Protein AF-A0A7X6QAK2-F1 (afdb_monomer_lite)

Sequence (162 aa):
MRIRFYISLAILFFITSVQSVAQVPDRTRNPVLQPGEGLVTSKTDIESMRVNKQDKRAKTVDVYMFALSFSPVDSVMYISDIEKIEQAVVRNKWFLEDRKLFEESFQDYVRAKVGDLQLSSLYFYEKEKKVLKKREQIIRKNSKKKRFNINYTGSDFRFAQN

Structure (mmCIF, N/CA/C/O backbone):
data_AF-A0A7X6QAK2-F1
#
_entry.id   AF-A0A7X6QAK2-F1
#
loop_
_atom_site.group_PDB
_atom_site.id
_atom_site.type_symbol
_atom_site.label_atom_id
_atom_site.label_alt_id
_atom_site.label_comp_id
_atom_site.label_asym_id
_atom_site.label_entity_id
_atom_site.label_seq_id
_atom_site.pdbx_PDB_ins_code
_atom_site.Cartn_x
_atom_site.Cartn_y
_atom_site.Cartn_z
_atom_site.occupancy
_atom_site.B_iso_or_equiv
_atom_site.auth_seq_id
_atom_site.auth_comp_id
_atom_site.auth_asym_id
_atom_site.auth_atom_id
_atom_site.pdbx_PDB_model_num
ATOM 1 N N . MET A 1 1 ? -44.486 -54.929 26.489 1.00 39.19 1 MET A N 1
ATOM 2 C CA . MET A 1 1 ? -43.429 -55.612 27.267 1.00 39.19 1 MET A CA 1
ATOM 3 C C . MET A 1 1 ? -42.513 -54.552 27.858 1.00 39.19 1 MET A C 1
ATOM 5 O O . MET A 1 1 ? -41.944 -53.769 27.112 1.00 39.19 1 MET A O 1
ATOM 9 N N . ARG A 1 2 ? -42.485 -54.451 29.189 1.00 44.78 2 ARG A N 1
ATOM 10 C CA . ARG A 1 2 ? -41.617 -53.564 29.975 1.00 44.78 2 ARG A CA 1
ATOM 11 C C . ARG A 1 2 ? -40.364 -54.352 30.338 1.00 44.78 2 ARG A C 1
ATOM 13 O O . ARG A 1 2 ? -40.563 -55.402 30.922 1.00 44.78 2 ARG A O 1
ATOM 20 N N . ILE A 1 3 ? -39.158 -53.830 30.120 1.00 47.97 3 ILE A N 1
ATOM 21 C CA . ILE A 1 3 ? -38.041 -53.977 31.070 1.00 47.97 3 ILE A CA 1
ATOM 22 C C . ILE A 1 3 ? -37.155 -52.729 30.942 1.00 47.97 3 ILE A C 1
ATOM 24 O O . ILE A 1 3 ? -36.599 -52.441 29.887 1.00 47.97 3 ILE A O 1
ATOM 28 N N . ARG A 1 4 ? -37.070 -51.978 32.042 1.00 42.81 4 ARG A N 1
ATOM 29 C CA . ARG A 1 4 ? -36.063 -50.950 32.310 1.00 42.81 4 ARG A CA 1
ATOM 30 C C . ARG A 1 4 ? -34.873 -51.661 32.952 1.00 42.81 4 ARG A C 1
ATOM 32 O O . ARG A 1 4 ? -35.072 -52.304 33.978 1.00 42.81 4 ARG A O 1
ATOM 39 N N . PHE A 1 5 ? -33.673 -51.520 32.398 1.00 46.56 5 PHE A N 1
ATOM 40 C CA . PHE A 1 5 ? -32.443 -51.894 33.096 1.00 46.56 5 PHE A CA 1
ATOM 41 C C . PHE A 1 5 ? -31.804 -50.638 33.688 1.00 46.56 5 PHE A C 1
ATOM 43 O O . PHE A 1 5 ? -31.278 -49.788 32.975 1.00 46.56 5 PHE A O 1
ATOM 50 N N . TYR A 1 6 ? -31.912 -50.527 35.010 1.00 46.47 6 TYR A N 1
ATOM 51 C CA . TYR A 1 6 ? -31.064 -49.692 35.851 1.00 46.47 6 TYR A CA 1
ATOM 52 C C . TYR A 1 6 ? -29.776 -50.465 36.122 1.00 46.47 6 TYR A C 1
ATOM 54 O O . TYR A 1 6 ? -29.846 -51.549 36.697 1.00 46.47 6 TYR A O 1
ATOM 62 N N . ILE A 1 7 ? -28.618 -49.897 35.784 1.00 47.84 7 ILE A N 1
ATOM 63 C CA . ILE A 1 7 ? -27.359 -50.258 36.438 1.00 47.84 7 ILE A CA 1
ATOM 64 C C . ILE A 1 7 ? -26.665 -48.965 36.849 1.00 47.84 7 ILE A C 1
ATOM 66 O O . ILE A 1 7 ? -26.180 -48.183 36.037 1.00 47.84 7 ILE A O 1
ATOM 70 N N . SER A 1 8 ? -26.713 -48.761 38.159 1.00 45.75 8 SER A N 1
ATOM 71 C CA . SER A 1 8 ? -25.932 -47.818 38.936 1.00 45.75 8 SER A CA 1
ATOM 72 C C . SER A 1 8 ? -24.465 -48.245 38.910 1.00 45.75 8 SER A C 1
ATOM 74 O O . SER A 1 8 ? -24.158 -49.376 39.281 1.00 45.75 8 SER A O 1
ATOM 76 N N . LEU A 1 9 ? -23.561 -47.351 38.511 1.00 41.38 9 LEU A N 1
ATOM 77 C CA . LEU A 1 9 ? -22.165 -47.433 38.925 1.00 41.38 9 LEU A CA 1
ATOM 78 C C . LEU A 1 9 ? -21.634 -46.016 39.135 1.00 41.38 9 LEU A C 1
ATOM 80 O O . LEU A 1 9 ? -21.338 -45.278 38.197 1.00 41.38 9 LEU A O 1
ATOM 84 N N . ALA A 1 10 ? -21.596 -45.635 40.407 1.00 47.56 10 ALA A N 1
ATOM 85 C CA . ALA A 1 10 ? -21.020 -44.398 40.890 1.00 47.56 10 ALA A CA 1
ATOM 86 C C . ALA A 1 10 ? -19.515 -44.370 40.587 1.00 47.56 10 ALA A C 1
ATOM 88 O O . ALA A 1 10 ? -18.760 -45.175 41.128 1.00 47.56 10 ALA A O 1
ATOM 89 N N . ILE A 1 11 ? -19.077 -43.419 39.761 1.00 51.78 11 ILE A N 1
ATOM 90 C CA . ILE A 1 11 ? -17.673 -43.011 39.705 1.00 51.78 11 ILE A CA 1
ATOM 91 C C . ILE A 1 11 ? -17.607 -41.591 40.252 1.00 51.78 11 ILE A C 1
ATOM 93 O O . ILE A 1 11 ? -17.975 -40.609 39.610 1.00 51.78 11 ILE A O 1
ATOM 97 N N . LEU A 1 12 ? -17.193 -41.540 41.512 1.00 43.47 12 LEU A N 1
ATOM 98 C CA . LEU A 1 12 ? -16.981 -40.356 42.318 1.00 43.47 12 LEU A CA 1
ATOM 99 C C . LEU A 1 12 ? -15.702 -39.651 41.828 1.00 43.47 12 LEU A C 1
ATOM 101 O O . LEU A 1 12 ? -14.617 -39.894 42.350 1.00 43.47 12 LEU A O 1
ATOM 105 N N . PHE A 1 13 ? -15.801 -38.791 40.813 1.00 43.84 13 PHE A N 1
ATOM 106 C CA . PHE A 1 13 ? -14.727 -37.839 40.526 1.00 43.84 13 PHE A CA 1
ATOM 107 C C . PHE A 1 13 ? -14.831 -36.678 41.516 1.00 43.84 13 PHE A C 1
ATOM 109 O O . PHE A 1 13 ? -15.669 -35.787 41.386 1.00 43.84 13 PHE A O 1
ATOM 116 N N . PHE A 1 14 ? -13.971 -36.721 42.533 1.00 40.81 14 PHE A N 1
ATOM 117 C CA . PHE A 1 14 ? -13.635 -35.585 43.385 1.00 40.81 14 PHE A CA 1
ATOM 118 C C . PHE A 1 14 ? -13.097 -34.446 42.505 1.00 40.81 14 PHE A C 1
ATOM 120 O O . PHE A 1 14 ? -11.913 -34.400 42.181 1.00 40.81 14 PHE A O 1
ATOM 127 N N . ILE A 1 15 ? -13.967 -33.517 42.109 1.00 47.72 15 ILE A N 1
ATOM 128 C CA . ILE A 1 15 ? -13.550 -32.207 41.612 1.00 47.72 15 ILE A CA 1
ATOM 129 C C . ILE A 1 15 ? -13.499 -31.305 42.839 1.00 47.72 15 ILE A C 1
ATOM 131 O O . ILE A 1 15 ? -14.515 -30.766 43.280 1.00 47.72 15 ILE A O 1
ATOM 135 N N . THR A 1 16 ? -12.320 -31.167 43.440 1.00 46.69 16 THR A N 1
ATOM 136 C CA . THR A 1 16 ? -12.094 -30.094 44.404 1.00 46.69 16 THR A CA 1
ATOM 137 C C . THR A 1 16 ? -12.131 -28.776 43.638 1.00 46.69 16 THR A C 1
ATOM 139 O O . THR A 1 16 ? -11.224 -28.413 42.894 1.00 46.69 16 THR A O 1
ATOM 142 N N . SER A 1 17 ? -13.243 -28.063 43.792 1.00 45.72 17 SER A N 1
ATOM 143 C CA . SER A 1 17 ? -13.361 -26.661 43.415 1.00 45.72 17 SER A CA 1
ATOM 144 C C . SER A 1 17 ? -12.306 -25.860 44.181 1.00 45.72 17 SER A C 1
ATOM 146 O O . SER A 1 17 ? -12.483 -25.570 45.364 1.00 45.72 17 SER A O 1
ATOM 148 N N . VAL A 1 18 ? -11.222 -25.466 43.515 1.00 55.03 18 VAL A N 1
ATOM 149 C CA . VAL A 1 18 ? -10.360 -24.390 44.010 1.00 55.03 18 VAL A CA 1
ATOM 150 C C . VAL A 1 18 ? -11.104 -23.081 43.753 1.00 55.03 18 VAL A C 1
ATOM 152 O O . VAL A 1 18 ? -11.051 -22.523 42.660 1.00 55.03 18 VAL A O 1
ATOM 155 N N . GLN A 1 19 ? -11.836 -22.589 44.754 1.00 48.25 19 GLN A N 1
ATOM 156 C CA . GLN A 1 19 ? -12.272 -21.197 44.743 1.00 48.25 19 GLN A CA 1
ATOM 157 C C . GLN A 1 19 ? -11.036 -20.329 44.975 1.00 48.25 19 GLN A C 1
ATOM 159 O O . GLN A 1 19 ? -10.531 -20.219 46.091 1.00 48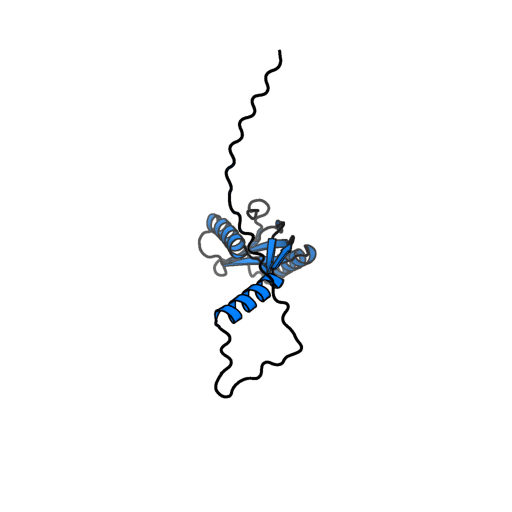.25 19 GLN A O 1
ATOM 164 N N . SER A 1 20 ? -10.526 -19.724 43.903 1.00 47.81 20 SER A N 1
ATOM 165 C CA . SER A 1 20 ? -9.583 -18.619 44.018 1.00 47.81 20 SER A CA 1
ATOM 166 C C . SER A 1 20 ? -10.339 -17.427 44.608 1.00 47.81 20 SER A C 1
ATOM 168 O O . SER A 1 20 ? -11.095 -16.743 43.919 1.00 47.81 20 SER A O 1
ATOM 170 N N . VAL A 1 21 ? -10.185 -17.210 45.913 1.00 47.62 21 VAL A N 1
ATOM 171 C CA . VAL A 1 21 ? -10.582 -15.954 46.549 1.00 47.62 21 VAL A CA 1
ATOM 172 C C . VAL A 1 21 ? -9.575 -14.907 46.088 1.00 47.62 21 VAL A C 1
ATOM 174 O O . VAL A 1 21 ? -8.468 -14.818 46.614 1.00 47.62 21 VAL A O 1
ATOM 177 N N . ALA A 1 22 ? -9.942 -14.122 45.077 1.00 47.09 22 ALA A N 1
ATOM 178 C CA . ALA A 1 22 ? -9.220 -12.901 44.760 1.00 47.09 22 ALA A CA 1
ATOM 179 C C . ALA A 1 22 ? -9.365 -11.955 45.961 1.00 47.09 22 ALA A C 1
ATOM 181 O O . ALA A 1 22 ? -10.429 -11.378 46.188 1.00 47.09 22 ALA A O 1
ATOM 182 N N . GLN A 1 23 ? -8.311 -11.833 46.769 1.00 47.12 23 GLN A N 1
ATOM 183 C CA . GLN A 1 23 ? -8.267 -10.839 47.833 1.00 47.12 23 GLN A CA 1
ATOM 184 C C . GLN A 1 23 ? -8.375 -9.448 47.200 1.00 47.12 23 GLN A C 1
ATOM 186 O O . GLN A 1 23 ? -7.546 -9.058 46.376 1.00 47.12 23 GLN A O 1
ATOM 191 N N . VAL A 1 24 ? -9.410 -8.696 47.580 1.00 48.56 24 VAL A N 1
ATOM 192 C CA . VAL A 1 24 ? -9.515 -7.270 47.264 1.00 48.56 24 VAL A CA 1
ATOM 193 C C . VAL A 1 24 ? -8.378 -6.566 48.011 1.00 48.56 24 VAL A C 1
ATOM 195 O O . VAL A 1 24 ? -8.323 -6.674 49.236 1.00 48.56 24 VAL A O 1
ATOM 198 N N . PRO A 1 25 ? -7.453 -5.870 47.326 1.00 48.53 25 PRO A N 1
ATOM 199 C CA . PRO A 1 25 ? -6.378 -5.175 48.014 1.00 48.53 25 PRO A CA 1
ATOM 200 C C . PRO A 1 25 ? -6.973 -4.022 48.826 1.00 48.53 25 PRO A C 1
ATOM 202 O O . PRO A 1 25 ? -7.570 -3.101 48.262 1.00 48.53 25 PRO A O 1
ATOM 205 N N . ASP A 1 26 ? -6.818 -4.085 50.149 1.00 47.38 26 ASP A N 1
ATOM 206 C CA . ASP A 1 26 ? -7.136 -2.987 51.058 1.00 47.38 26 ASP A CA 1
ATOM 207 C C . ASP A 1 26 ? -6.242 -1.786 50.713 1.00 47.38 26 ASP A C 1
ATOM 209 O O . ASP A 1 26 ? -5.039 -1.774 50.969 1.00 47.38 26 ASP A O 1
ATOM 213 N N . ARG A 1 27 ? -6.843 -0.774 50.080 1.00 51.28 27 ARG A N 1
ATOM 214 C CA . ARG A 1 27 ? -6.170 0.455 49.635 1.00 51.28 27 ARG A CA 1
ATOM 215 C C . ARG A 1 27 ? -5.949 1.472 50.758 1.00 51.28 27 ARG A C 1
ATOM 217 O O . ARG A 1 27 ? -5.460 2.560 50.469 1.00 51.28 27 ARG A O 1
ATOM 224 N N . THR A 1 28 ? -6.315 1.165 52.005 1.00 51.53 28 THR A N 1
ATOM 225 C CA . THR A 1 28 ? -6.200 2.114 53.128 1.00 51.53 28 THR A CA 1
ATOM 226 C C . THR A 1 28 ? -4.992 1.899 54.035 1.00 51.53 28 THR A C 1
ATOM 228 O O . THR A 1 28 ? -4.764 2.701 54.939 1.00 51.53 28 THR A O 1
ATOM 231 N N . ARG A 1 29 ? -4.150 0.891 53.771 1.00 43.78 29 ARG A N 1
ATOM 232 C CA . ARG A 1 29 ? -2.906 0.669 54.521 1.00 43.78 29 ARG A CA 1
ATOM 233 C C . ARG A 1 29 ? -1.6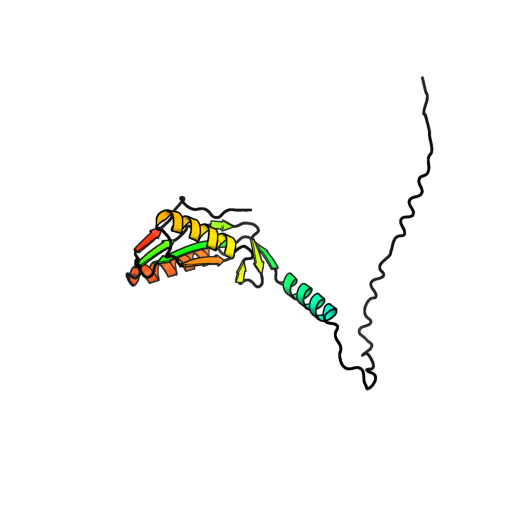89 0.924 53.642 1.00 43.78 29 ARG A C 1
ATOM 235 O O . ARG A 1 29 ? -1.393 0.147 52.741 1.00 43.78 29 ARG A O 1
ATOM 242 N N . ASN A 1 30 ? -0.956 1.997 53.934 1.00 48.69 30 ASN A N 1
ATOM 243 C CA . ASN A 1 30 ? 0.411 2.127 53.436 1.00 48.69 30 ASN A CA 1
ATOM 244 C C . ASN A 1 30 ? 1.250 1.002 54.068 1.00 48.69 30 ASN A C 1
ATOM 246 O O . ASN A 1 30 ? 1.229 0.871 55.296 1.00 48.69 30 ASN A O 1
ATOM 250 N N . PRO A 1 31 ? 1.963 0.182 53.278 1.00 54.44 31 PRO A N 1
ATOM 251 C CA . PRO A 1 31 ? 2.839 -0.836 53.834 1.00 54.44 31 PRO A CA 1
ATOM 252 C C . PRO A 1 31 ? 3.952 -0.147 54.628 1.00 54.44 31 PRO A C 1
ATOM 254 O O . PRO A 1 31 ? 4.661 0.718 54.111 1.00 54.44 31 PRO A O 1
ATOM 257 N N . VAL A 1 32 ? 4.075 -0.503 55.906 1.00 54.50 32 VAL A N 1
ATOM 258 C CA . VAL A 1 32 ? 5.166 -0.035 56.761 1.00 54.50 32 VAL A CA 1
ATOM 259 C C . VAL A 1 32 ? 6.433 -0.755 56.305 1.00 54.50 32 VAL A C 1
ATOM 261 O O . VAL A 1 32 ? 6.587 -1.949 56.543 1.00 54.50 32 VAL A O 1
ATOM 264 N N . LEU A 1 33 ? 7.309 -0.033 55.606 1.00 51.78 33 LEU A N 1
ATOM 265 C CA . LEU A 1 33 ? 8.619 -0.529 55.185 1.00 51.78 33 LEU A CA 1
ATOM 266 C C . LEU A 1 33 ? 9.511 -0.697 56.420 1.00 51.78 33 LEU A C 1
ATOM 268 O O . LEU A 1 33 ? 9.735 0.266 57.157 1.00 51.78 33 LEU A O 1
ATOM 272 N N . GLN A 1 34 ? 10.030 -1.905 56.643 1.00 52.59 34 GLN A N 1
ATOM 273 C CA . GLN A 1 34 ? 11.065 -2.127 57.650 1.00 52.59 34 GLN A CA 1
ATOM 274 C C . GLN A 1 34 ? 12.419 -1.628 57.115 1.00 52.59 34 GLN A C 1
ATOM 276 O O . GLN A 1 34 ? 12.720 -1.824 55.932 1.00 52.59 34 GLN A O 1
ATOM 281 N N . PRO A 1 35 ? 13.247 -0.961 57.942 1.00 44.94 35 PRO A N 1
ATOM 282 C CA . PRO A 1 35 ? 14.525 -0.415 57.497 1.00 44.94 35 PRO A CA 1
ATOM 283 C C . PRO A 1 35 ? 15.469 -1.552 57.080 1.00 44.94 35 PRO A C 1
ATOM 285 O O . PRO A 1 35 ? 16.003 -2.269 57.919 1.00 44.94 35 PRO A O 1
ATOM 288 N N . GLY A 1 36 ? 15.646 -1.721 55.768 1.00 54.97 36 GLY A N 1
ATOM 289 C CA . GLY A 1 36 ? 16.475 -2.769 55.161 1.00 54.97 36 GLY A CA 1
ATOM 290 C C . GLY A 1 36 ? 15.823 -3.462 53.962 1.00 54.97 36 GLY A C 1
ATOM 291 O O . GLY A 1 36 ? 16.529 -4.004 53.114 1.00 54.97 36 GLY A O 1
ATOM 292 N N . GLU A 1 37 ? 14.498 -3.388 53.826 1.00 46.84 37 GLU A N 1
ATOM 293 C CA . GLU A 1 37 ? 13.790 -3.912 52.657 1.00 46.84 37 GLU A CA 1
ATOM 294 C C . GLU A 1 37 ? 13.766 -2.852 51.550 1.00 46.84 37 GLU A C 1
ATOM 296 O O . GLU A 1 37 ? 12.899 -1.980 51.482 1.00 46.84 37 GLU A O 1
ATOM 301 N N . GLY A 1 38 ? 14.774 -2.893 50.677 1.00 53.38 38 GLY A N 1
ATOM 302 C CA . GLY A 1 38 ? 14.726 -2.163 49.415 1.00 53.38 38 GLY A CA 1
ATOM 303 C C . GLY A 1 38 ? 13.522 -2.608 48.580 1.00 53.38 38 GLY A C 1
ATOM 304 O O . GLY A 1 38 ? 13.074 -3.748 48.673 1.00 53.38 38 GLY A O 1
ATOM 305 N N . LEU A 1 39 ? 13.002 -1.706 47.747 1.00 53.41 39 LEU A N 1
ATOM 306 C CA . LEU A 1 39 ? 11.886 -1.939 46.829 1.00 53.41 39 LEU A CA 1
ATOM 307 C C . LEU A 1 39 ? 12.240 -3.020 45.781 1.00 53.41 39 LEU A C 1
ATOM 309 O O . LEU A 1 39 ? 12.547 -2.708 44.631 1.00 53.41 39 LEU A O 1
ATOM 313 N N . VAL A 1 40 ? 12.214 -4.301 46.153 1.00 49.50 40 VAL A N 1
ATOM 314 C CA . VAL A 1 40 ? 12.392 -5.422 45.223 1.00 49.50 40 VAL A CA 1
ATOM 315 C C . VAL A 1 40 ? 11.027 -5.757 44.638 1.00 49.50 40 VAL A C 1
ATOM 317 O O . VAL A 1 40 ? 10.361 -6.707 45.035 1.00 49.50 40 VAL A O 1
ATOM 320 N N . THR A 1 41 ? 10.580 -4.947 43.680 1.00 52.31 41 THR A N 1
ATOM 321 C CA . THR A 1 41 ? 9.522 -5.409 42.774 1.00 52.31 41 THR A CA 1
ATOM 322 C C . THR A 1 41 ? 10.101 -6.578 41.981 1.00 52.31 41 THR A C 1
ATOM 324 O O . THR A 1 41 ? 11.125 -6.436 41.306 1.00 52.31 41 THR A O 1
ATOM 327 N N . SER A 1 42 ? 9.524 -7.771 42.136 1.00 57.03 42 SER A N 1
ATOM 328 C CA . SER A 1 42 ? 10.040 -8.954 41.453 1.00 57.03 42 SER A CA 1
ATOM 329 C C . SER A 1 42 ? 9.946 -8.731 39.938 1.00 57.03 42 SER A C 1
ATOM 331 O O . SER A 1 42 ? 9.021 -8.074 39.449 1.00 57.03 42 SER A O 1
ATOM 333 N N . LYS A 1 43 ? 10.904 -9.252 39.160 1.00 57.94 43 LYS A N 1
ATOM 334 C CA . LYS A 1 43 ? 10.893 -9.116 37.688 1.00 57.94 43 LYS A CA 1
ATOM 335 C C . LYS A 1 43 ? 9.554 -9.571 37.088 1.00 57.94 43 LYS A C 1
ATOM 337 O O . LYS A 1 43 ? 9.087 -8.983 36.122 1.00 57.94 43 LYS A O 1
ATOM 342 N N . THR A 1 44 ? 8.923 -10.557 37.716 1.00 59.12 44 THR A N 1
ATOM 343 C CA . THR A 1 44 ? 7.588 -11.099 37.433 1.00 59.12 44 THR A CA 1
ATOM 344 C C . THR A 1 44 ? 6.445 -10.094 37.624 1.00 59.12 44 THR A C 1
ATOM 346 O O . THR A 1 44 ? 5.532 -10.049 36.798 1.00 59.12 44 THR A O 1
ATOM 349 N N . ASP A 1 45 ? 6.493 -9.242 38.651 1.00 60.91 45 ASP A N 1
ATOM 350 C CA . ASP A 1 45 ? 5.463 -8.216 38.893 1.00 60.91 45 ASP A CA 1
ATOM 351 C C . ASP A 1 45 ? 5.591 -7.058 37.899 1.00 60.91 45 ASP A C 1
ATOM 353 O O . ASP A 1 45 ? 4.601 -6.560 37.362 1.00 60.91 45 ASP A O 1
ATOM 357 N N . ILE A 1 46 ? 6.829 -6.674 37.577 1.00 60.38 46 ILE A N 1
ATOM 358 C CA . ILE A 1 46 ? 7.108 -5.690 36.525 1.00 60.38 46 ILE A CA 1
ATOM 359 C C . ILE A 1 46 ? 6.651 -6.224 35.159 1.00 60.38 46 ILE A C 1
ATOM 361 O O . ILE A 1 46 ? 6.075 -5.475 34.365 1.00 60.38 46 ILE A O 1
ATOM 365 N N . GLU A 1 47 ? 6.884 -7.508 34.882 1.00 61.50 47 GLU A N 1
ATOM 366 C CA . GLU A 1 47 ? 6.525 -8.135 33.610 1.00 61.50 47 GLU A CA 1
ATOM 367 C C . GLU A 1 47 ? 5.008 -8.274 33.447 1.00 61.50 47 GLU A C 1
ATOM 369 O O . GLU A 1 47 ? 4.454 -7.852 32.432 1.00 61.50 47 GLU A O 1
ATOM 374 N N . SER A 1 48 ? 4.298 -8.746 34.475 1.00 58.97 48 SER A N 1
ATOM 375 C CA . SER A 1 48 ? 2.832 -8.850 34.437 1.00 58.97 48 SER A CA 1
ATOM 376 C C . SER A 1 48 ? 2.147 -7.481 34.311 1.00 58.97 48 SER A C 1
ATOM 378 O O . SER A 1 48 ? 1.167 -7.344 33.574 1.00 58.97 48 SER A O 1
ATOM 380 N N . MET A 1 49 ? 2.694 -6.424 34.926 1.00 58.03 49 MET A N 1
ATOM 381 C CA . MET A 1 49 ? 2.217 -5.051 34.720 1.00 58.03 49 MET A CA 1
ATOM 382 C C . MET A 1 49 ? 2.540 -4.499 33.319 1.00 58.03 49 MET A C 1
ATOM 384 O O . MET A 1 49 ? 1.737 -3.735 32.770 1.00 58.03 49 MET A O 1
ATOM 388 N N . ARG A 1 50 ? 3.681 -4.871 32.715 1.00 58.75 50 ARG A N 1
ATOM 389 C CA . ARG A 1 50 ? 4.028 -4.506 31.328 1.00 58.75 50 ARG A CA 1
ATOM 390 C C . ARG A 1 50 ? 3.079 -5.150 30.326 1.00 58.75 50 ARG A C 1
ATOM 392 O O . ARG A 1 50 ? 2.479 -4.418 29.539 1.00 58.75 50 ARG A O 1
ATOM 399 N N . VAL A 1 51 ? 2.876 -6.463 30.411 1.00 57.41 51 VAL A N 1
ATOM 400 C CA . VAL A 1 51 ? 1.972 -7.226 29.533 1.00 57.41 51 VAL A CA 1
ATOM 401 C C . VAL A 1 51 ? 0.555 -6.636 29.569 1.00 57.41 51 VAL A C 1
ATOM 403 O O . VAL A 1 51 ? -0.014 -6.289 28.534 1.00 57.41 51 VAL A O 1
ATOM 406 N N . ASN A 1 52 ? 0.034 -6.350 30.764 1.00 56.91 52 ASN A N 1
ATOM 407 C CA . ASN A 1 52 ? -1.319 -5.813 30.946 1.00 56.91 52 ASN A CA 1
ATOM 408 C C . ASN A 1 52 ? -1.485 -4.363 30.424 1.00 56.91 52 ASN A C 1
ATOM 410 O O . ASN A 1 52 ? -2.577 -3.926 30.054 1.00 56.91 52 ASN A O 1
ATOM 414 N N . LYS A 1 53 ? -0.399 -3.582 30.358 1.00 55.25 53 LYS A N 1
ATOM 415 C CA . LYS A 1 53 ? -0.405 -2.225 29.780 1.00 55.25 53 LYS A CA 1
ATOM 416 C C . LYS A 1 53 ? -0.251 -2.236 28.256 1.00 55.25 53 LYS A C 1
ATOM 418 O O . LYS A 1 53 ? -0.719 -1.302 27.598 1.00 55.25 53 LYS A O 1
ATOM 423 N N . GLN A 1 54 ? 0.402 -3.259 27.713 1.00 54.12 54 GLN A N 1
ATOM 424 C CA . GLN A 1 54 ? 0.694 -3.410 26.289 1.00 54.12 54 GLN A CA 1
ATOM 425 C C . GLN A 1 54 ? -0.525 -3.934 25.512 1.00 54.12 54 GLN A C 1
ATOM 427 O O . GLN A 1 54 ? -0.792 -3.440 24.414 1.00 54.12 54 GLN A O 1
ATOM 432 N N . ASP A 1 55 ? -1.332 -4.813 26.118 1.00 58.78 55 ASP A N 1
ATOM 433 C CA . ASP A 1 55 ? -2.571 -5.326 25.511 1.00 58.78 55 ASP A CA 1
ATOM 434 C C . ASP A 1 55 ? -3.745 -4.346 25.539 1.00 58.78 55 ASP A C 1
ATOM 436 O O . ASP A 1 55 ? -4.526 -4.300 24.592 1.00 58.78 55 ASP A O 1
ATOM 440 N N . LYS A 1 56 ? -3.821 -3.439 26.523 1.00 61.41 56 LYS A N 1
ATOM 441 C CA . LYS A 1 56 ? -4.861 -2.383 26.571 1.00 61.41 56 LYS A CA 1
ATOM 442 C C . LYS A 1 56 ? -4.844 -1.403 25.387 1.00 61.41 56 LYS A C 1
ATOM 444 O O . LYS A 1 56 ? -5.653 -0.479 25.340 1.00 61.41 56 LYS A O 1
ATOM 449 N N . ARG A 1 57 ? -3.893 -1.538 24.461 1.00 77.56 57 ARG A N 1
ATOM 450 C CA . ARG A 1 57 ? -3.700 -0.640 23.314 1.00 77.56 57 ARG A CA 1
ATOM 451 C C . ARG A 1 57 ? -3.807 -1.339 21.963 1.00 77.56 57 ARG A C 1
ATOM 453 O O . ARG A 1 57 ? -3.631 -0.656 20.950 1.00 77.56 57 ARG A O 1
ATOM 460 N N . ALA A 1 58 ? -4.048 -2.648 21.953 1.00 89.88 58 ALA A N 1
ATOM 461 C CA . ALA A 1 58 ? -4.392 -3.398 20.756 1.00 89.88 58 ALA A CA 1
ATOM 462 C C . ALA A 1 58 ? -5.894 -3.264 20.491 1.00 89.88 58 ALA A C 1
ATOM 464 O O . ALA A 1 58 ? -6.703 -3.281 21.418 1.00 89.88 58 ALA A O 1
ATOM 465 N N . LYS A 1 59 ? -6.268 -3.101 19.226 1.00 93.44 59 LYS A N 1
ATOM 466 C CA . LYS A 1 59 ? -7.660 -3.158 18.791 1.00 93.44 59 LYS A CA 1
ATOM 467 C C . LYS A 1 59 ? -7.753 -3.844 17.441 1.00 93.44 59 LYS A C 1
ATOM 469 O O . LYS A 1 59 ? -6.895 -3.635 16.588 1.00 93.44 59 LYS A O 1
ATOM 474 N N . THR A 1 60 ? -8.825 -4.592 17.260 1.00 95.25 60 THR A N 1
ATOM 475 C CA . THR A 1 60 ? -9.193 -5.203 15.988 1.00 95.25 60 THR A CA 1
ATOM 476 C C . THR A 1 60 ? -10.104 -4.235 15.246 1.00 95.25 60 THR A C 1
ATOM 478 O O . THR A 1 60 ? -11.166 -3.876 15.755 1.00 95.25 60 THR A O 1
ATOM 481 N N . VAL A 1 61 ? -9.659 -3.735 14.097 1.00 95.50 61 VAL A N 1
ATOM 482 C CA . VAL A 1 61 ? -10.383 -2.739 13.297 1.00 95.50 61 VAL A CA 1
ATOM 483 C C . VAL A 1 61 ? -10.155 -2.972 11.814 1.00 95.50 61 VAL A C 1
ATOM 485 O O . VAL A 1 61 ? -9.113 -3.475 11.409 1.00 95.50 61 VAL A O 1
ATOM 488 N N . ASP A 1 62 ? -11.094 -2.510 11.000 1.00 96.25 62 ASP A N 1
ATOM 489 C CA . ASP A 1 62 ? -10.874 -2.433 9.564 1.00 96.25 62 ASP A CA 1
ATOM 490 C C . ASP A 1 62 ? -9.868 -1.321 9.251 1.00 96.25 62 ASP A C 1
ATOM 492 O O . ASP A 1 62 ? -9.953 -0.196 9.765 1.00 96.25 62 ASP A O 1
ATOM 496 N N . VAL A 1 63 ? -8.913 -1.628 8.381 1.00 97.19 63 VAL A N 1
ATOM 497 C CA . VAL A 1 63 ? -7.922 -0.667 7.899 1.00 97.19 63 VAL A CA 1
ATOM 498 C C . VAL A 1 63 ? -7.921 -0.632 6.385 1.00 97.19 63 VAL A C 1
ATOM 500 O O . VAL A 1 63 ? -8.206 -1.618 5.722 1.00 97.19 63 VAL A O 1
ATOM 503 N N . TYR A 1 64 ? -7.553 0.514 5.834 1.00 98.00 64 TYR A N 1
ATOM 504 C CA . TYR A 1 64 ? -7.313 0.680 4.412 1.00 98.00 64 TYR A CA 1
ATOM 505 C C . TYR A 1 64 ? -5.820 0.878 4.201 1.00 98.00 64 TYR A C 1
ATOM 507 O O . TYR A 1 64 ? -5.214 1.722 4.876 1.00 98.00 64 TYR A O 1
ATOM 515 N N . MET A 1 65 ? -5.220 0.131 3.280 1.00 97.38 65 MET A N 1
ATOM 516 C CA . MET A 1 65 ? -3.779 0.155 3.053 1.00 97.38 65 MET A CA 1
ATOM 517 C C . MET A 1 65 ? -3.397 0.123 1.580 1.00 97.38 65 MET A C 1
ATOM 519 O O . MET A 1 65 ? -4.161 -0.326 0.738 1.00 97.38 65 MET A O 1
ATOM 523 N N . PHE A 1 66 ? -2.194 0.605 1.292 1.00 98.19 66 PHE A N 1
ATOM 524 C CA . PHE A 1 66 ? -1.494 0.368 0.033 1.00 98.19 66 PHE A CA 1
ATOM 525 C C . PHE A 1 66 ? -0.004 0.203 0.321 1.00 98.19 66 PHE A C 1
ATOM 527 O O . PHE A 1 66 ? 0.519 0.736 1.309 1.00 98.19 66 PHE A O 1
ATOM 534 N N . ALA A 1 67 ? 0.685 -0.494 -0.569 1.00 97.38 67 ALA A N 1
ATOM 535 C CA . ALA A 1 67 ? 2.126 -0.625 -0.560 1.00 97.38 67 ALA A CA 1
ATOM 536 C C . ALA A 1 67 ? 2.738 0.162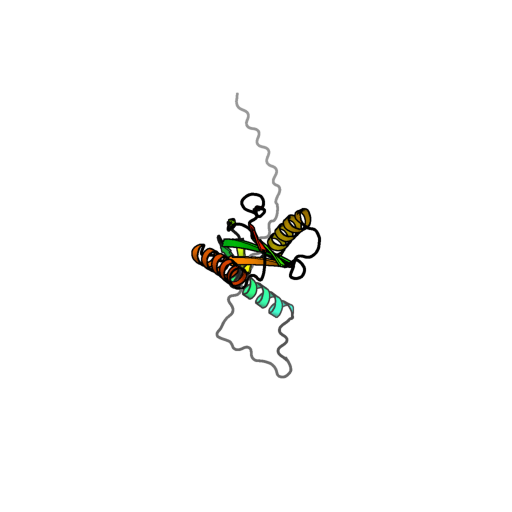 -1.720 1.00 97.38 67 ALA A C 1
ATOM 538 O O . ALA A 1 67 ? 2.107 0.423 -2.750 1.00 97.38 67 ALA A O 1
ATOM 539 N N . LEU A 1 68 ? 3.989 0.559 -1.537 1.00 96.00 68 LEU A N 1
ATOM 540 C CA . LEU A 1 68 ? 4.838 1.011 -2.623 1.00 96.00 68 LEU A CA 1
ATOM 541 C C . LEU A 1 68 ? 6.193 0.337 -2.527 1.00 96.00 68 LEU A C 1
ATOM 543 O O . LEU A 1 68 ? 6.634 -0.016 -1.438 1.00 96.00 68 LEU A O 1
ATOM 547 N N . SER A 1 69 ? 6.847 0.198 -3.667 1.00 95.00 69 SER A N 1
ATOM 548 C CA . SER A 1 69 ? 8.197 -0.322 -3.788 1.00 95.00 69 SER A CA 1
ATOM 549 C C . SER A 1 69 ? 8.937 0.574 -4.762 1.00 95.00 69 SER A C 1
ATOM 551 O O . SER A 1 69 ? 8.335 1.066 -5.720 1.00 95.00 69 SER A O 1
ATOM 553 N N . PHE A 1 70 ? 10.191 0.902 -4.483 1.00 92.31 70 PHE A N 1
ATOM 554 C CA . PHE A 1 70 ? 10.954 1.781 -5.361 1.00 92.31 70 PHE A CA 1
ATOM 555 C C . PHE A 1 70 ? 12.416 1.365 -5.465 1.00 92.31 70 PHE A C 1
ATOM 557 O O . PHE A 1 70 ? 13.034 0.967 -4.476 1.00 92.31 70 PHE A O 1
ATOM 564 N N . SER A 1 71 ? 12.965 1.538 -6.668 1.00 91.31 71 SER A N 1
ATOM 565 C CA . SER A 1 71 ? 14.395 1.463 -6.963 1.00 91.31 71 SER A CA 1
ATOM 566 C C . SER A 1 71 ? 14.907 2.879 -7.239 1.00 91.31 71 SER A C 1
ATOM 568 O O . SER A 1 71 ? 14.532 3.483 -8.250 1.00 91.31 71 SER A O 1
ATOM 570 N N . PRO A 1 72 ? 15.734 3.463 -6.351 1.00 85.00 72 PRO A N 1
ATOM 571 C CA . PRO A 1 72 ? 16.411 4.731 -6.620 1.00 85.00 72 PRO A CA 1
ATOM 572 C C . PRO A 1 72 ? 17.376 4.658 -7.803 1.00 85.00 72 PRO A C 1
ATOM 574 O O . PRO A 1 72 ? 17.578 5.668 -8.466 1.00 85.00 72 PRO A O 1
ATOM 577 N N . VAL A 1 73 ? 17.964 3.482 -8.042 1.00 88.25 73 VAL A N 1
ATOM 578 C CA . VAL A 1 73 ? 18.942 3.254 -9.112 1.00 88.25 73 VAL A CA 1
ATOM 579 C C . VAL A 1 73 ? 18.253 3.354 -10.467 1.00 88.25 73 VAL A C 1
ATOM 581 O O . VAL A 1 73 ? 18.644 4.164 -11.302 1.00 88.25 73 VAL A O 1
ATOM 584 N N . ASP A 1 74 ? 17.153 2.623 -10.635 1.00 88.00 74 ASP A N 1
ATOM 585 C CA . ASP A 1 74 ? 16.412 2.582 -11.900 1.00 88.00 74 ASP A CA 1
ATOM 586 C C . ASP A 1 74 ? 15.397 3.724 -12.016 1.00 88.00 74 ASP A C 1
ATOM 588 O O . ASP A 1 74 ? 14.756 3.905 -13.049 1.00 88.00 74 ASP A O 1
ATOM 592 N N . SER A 1 75 ? 15.222 4.503 -10.943 1.00 90.31 75 SER A N 1
ATOM 593 C CA . SER A 1 75 ? 14.193 5.539 -10.835 1.00 90.31 75 SER A CA 1
ATOM 594 C C . SER A 1 75 ? 12.795 4.999 -11.169 1.00 90.31 75 SER A C 1
ATOM 596 O O . SER A 1 75 ? 11.995 5.665 -11.823 1.00 90.31 75 SER A O 1
ATOM 598 N N . VAL A 1 76 ? 12.466 3.798 -10.684 1.00 91.38 76 VAL A N 1
ATOM 599 C CA . VAL A 1 76 ? 11.143 3.172 -10.849 1.00 91.38 76 VAL A CA 1
ATOM 600 C C . VAL A 1 76 ? 10.431 3.065 -9.503 1.00 91.38 76 VAL A C 1
ATOM 602 O O . VAL A 1 76 ? 11.058 2.805 -8.477 1.00 91.38 76 VAL A O 1
ATOM 605 N N . MET A 1 77 ? 9.113 3.270 -9.501 1.00 94.00 77 MET A N 1
ATOM 606 C CA . MET A 1 77 ? 8.251 3.086 -8.336 1.00 94.00 77 MET A CA 1
ATOM 607 C C . MET A 1 77 ? 7.018 2.267 -8.713 1.00 94.00 77 MET A C 1
ATOM 609 O O . MET A 1 77 ? 6.271 2.665 -9.599 1.00 94.00 77 MET A O 1
ATOM 613 N N . TYR A 1 78 ? 6.779 1.168 -8.009 1.00 95.25 78 TYR A N 1
ATOM 614 C CA . TYR A 1 78 ? 5.549 0.388 -8.080 1.00 95.25 78 TYR A CA 1
ATOM 615 C C . TYR A 1 78 ? 4.615 0.785 -6.942 1.00 95.25 78 TYR A C 1
ATOM 617 O O . TYR A 1 78 ? 5.058 0.961 -5.807 1.00 95.25 78 TYR A O 1
ATOM 625 N N . ILE A 1 79 ? 3.326 0.939 -7.234 1.00 96.88 79 ILE A N 1
ATOM 626 C CA . ILE A 1 79 ? 2.307 1.309 -6.248 1.00 96.88 79 ILE A CA 1
ATOM 627 C C . ILE A 1 79 ? 1.120 0.356 -6.374 1.00 96.88 79 ILE A C 1
ATOM 629 O O . ILE A 1 79 ? 0.560 0.216 -7.464 1.00 96.88 79 ILE A O 1
ATOM 633 N N . SER A 1 80 ? 0.717 -0.251 -5.255 1.00 97.50 80 SER A N 1
ATOM 634 C CA . SER A 1 80 ? -0.488 -1.078 -5.197 1.00 97.50 80 SER A CA 1
ATOM 635 C C . SER A 1 80 ? -1.763 -0.236 -5.228 1.00 97.50 80 SER A C 1
ATOM 637 O O . SER A 1 80 ? -1.757 0.982 -4.974 1.00 97.50 80 SER A O 1
ATOM 639 N N . ASP A 1 81 ? -2.890 -0.883 -5.495 1.00 97.19 81 ASP A N 1
ATOM 640 C CA . ASP A 1 81 ? -4.188 -0.298 -5.178 1.00 97.19 81 ASP A CA 1
ATOM 641 C C . ASP A 1 81 ? -4.426 -0.237 -3.666 1.00 97.19 81 ASP A C 1
ATOM 643 O O . ASP A 1 81 ? -3.668 -0.793 -2.864 1.00 97.19 81 ASP A O 1
ATOM 647 N N . ILE A 1 82 ? -5.428 0.559 -3.286 1.00 97.50 82 ILE A N 1
ATOM 648 C CA . ILE A 1 82 ? -5.871 0.658 -1.898 1.00 97.50 82 ILE A CA 1
ATOM 649 C C . ILE A 1 82 ? -6.820 -0.500 -1.633 1.00 97.50 82 ILE A C 1
ATOM 651 O O . ILE A 1 82 ? -7.795 -0.674 -2.359 1.00 97.50 82 ILE A O 1
ATOM 655 N N . GLU A 1 83 ? -6.566 -1.234 -0.559 1.00 97.06 83 GLU A N 1
ATOM 656 C CA . GLU A 1 83 ? -7.394 -2.360 -0.144 1.00 97.06 83 GLU A CA 1
ATOM 657 C C . GLU A 1 83 ? -7.836 -2.210 1.299 1.00 97.06 83 GLU A C 1
ATOM 659 O O . GLU A 1 83 ? -7.103 -1.687 2.144 1.00 97.06 83 GLU A O 1
ATOM 664 N N . LYS A 1 84 ? -9.059 -2.670 1.566 1.00 97.19 84 LYS A N 1
ATOM 665 C CA . LYS A 1 84 ? -9.600 -2.807 2.911 1.00 97.19 84 LYS A CA 1
ATOM 666 C C . LYS A 1 84 ? -9.158 -4.161 3.460 1.00 97.19 84 LYS A C 1
ATOM 668 O O . LYS A 1 84 ? -9.461 -5.18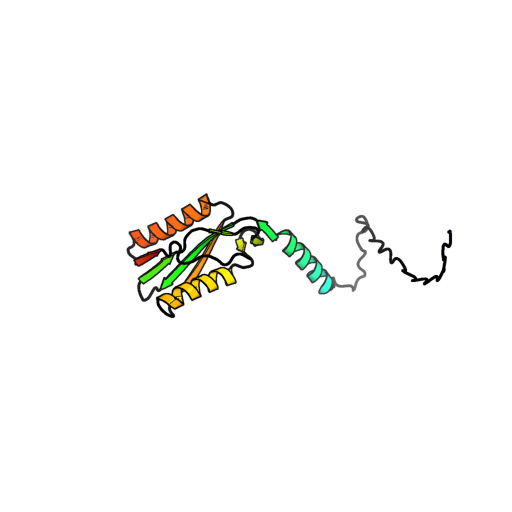2 2.855 1.00 97.19 84 LYS A O 1
ATOM 673 N N . ILE A 1 85 ? -8.474 -4.157 4.596 1.00 96.50 85 ILE A N 1
ATOM 674 C CA . ILE A 1 85 ? -8.165 -5.354 5.376 1.00 96.50 85 ILE A CA 1
ATOM 675 C C . ILE A 1 85 ? -9.078 -5.344 6.590 1.00 96.50 85 ILE A C 1
ATOM 677 O O . ILE A 1 85 ? -9.052 -4.407 7.397 1.00 96.50 85 ILE A O 1
ATOM 681 N N . GLU A 1 86 ? -9.929 -6.356 6.665 1.00 95.50 86 GLU A N 1
ATOM 682 C CA . GLU A 1 86 ? -10.901 -6.502 7.738 1.00 95.50 86 GLU A CA 1
ATOM 683 C C . GLU A 1 86 ? -10.240 -7.108 8.969 1.00 95.50 86 GLU A C 1
ATOM 685 O O . GLU A 1 86 ? -9.285 -7.873 8.861 1.00 95.50 86 GLU A O 1
ATOM 690 N N . GLN A 1 87 ? -10.731 -6.731 10.149 1.00 94.56 87 GLN A N 1
ATOM 691 C CA . GLN A 1 87 ? -10.291 -7.325 11.418 1.00 94.56 87 GLN A CA 1
ATOM 692 C C . GLN A 1 87 ? -8.767 -7.278 11.666 1.00 94.56 87 GLN A C 1
ATOM 694 O O . GLN A 1 87 ? -8.200 -8.127 12.352 1.00 94.56 87 GLN A O 1
ATOM 699 N N . ALA A 1 88 ? -8.090 -6.242 11.174 1.00 94.69 88 ALA A N 1
ATOM 700 C CA . ALA A 1 88 ? -6.662 -6.070 11.391 1.00 94.69 88 ALA A CA 1
ATOM 701 C C . ALA A 1 88 ? -6.355 -5.668 12.843 1.00 94.69 88 ALA A C 1
ATOM 703 O O . ALA A 1 88 ? -7.014 -4.795 13.423 1.00 94.69 88 ALA A O 1
ATOM 704 N N . VAL A 1 89 ? -5.302 -6.247 13.426 1.00 95.06 89 VAL A N 1
ATOM 705 C CA . VAL A 1 89 ? -4.854 -5.889 14.778 1.00 95.06 89 VAL A CA 1
ATOM 706 C C . VAL A 1 89 ? -3.926 -4.675 14.722 1.00 95.06 89 VAL A C 1
ATOM 708 O O . VAL A 1 89 ? -2.823 -4.716 14.174 1.00 95.06 89 VAL A O 1
ATOM 711 N N . VAL A 1 90 ? -4.377 -3.566 15.315 1.00 94.81 90 VAL A N 1
ATOM 712 C CA . VAL A 1 90 ? -3.631 -2.307 15.403 1.00 94.81 90 VAL A CA 1
ATOM 713 C C . VAL A 1 90 ? -3.286 -1.996 16.855 1.00 94.81 90 VAL A C 1
ATOM 715 O O . VAL A 1 90 ? -4.163 -1.787 17.694 1.00 94.81 90 VAL A O 1
ATOM 718 N N . ARG A 1 91 ? -1.990 -1.871 17.150 1.00 92.38 91 ARG A N 1
ATOM 719 C CA . ARG A 1 91 ? -1.458 -1.465 18.455 1.00 92.38 91 ARG A CA 1
ATOM 720 C C . ARG A 1 91 ? -1.044 0.002 18.443 1.00 92.38 91 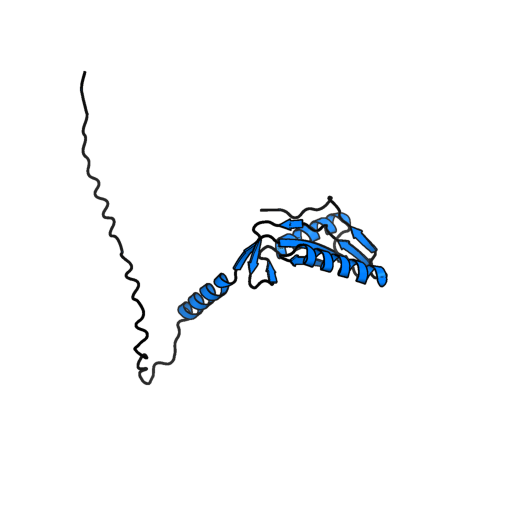ARG A C 1
ATOM 722 O O . ARG A 1 91 ? -0.450 0.508 17.490 1.00 92.38 91 ARG A O 1
ATOM 729 N N . ASN A 1 92 ? -1.352 0.722 19.522 1.00 86.31 92 ASN A N 1
ATOM 730 C CA . ASN A 1 92 ? -0.965 2.130 19.705 1.00 86.31 92 ASN A CA 1
ATOM 731 C C . ASN A 1 92 ? -1.407 3.079 18.564 1.00 86.31 92 ASN A C 1
ATOM 733 O O . ASN A 1 92 ? -0.807 4.138 18.414 1.00 86.31 92 ASN A O 1
ATOM 737 N N . LYS A 1 93 ? -2.432 2.734 17.765 1.00 82.12 93 LYS A N 1
ATOM 738 C CA . LYS A 1 93 ? -2.903 3.459 16.555 1.00 82.12 93 LYS A CA 1
ATOM 739 C C . LYS A 1 93 ? -1.944 3.496 15.352 1.00 82.12 93 LYS A C 1
ATOM 741 O O . LYS A 1 93 ? -2.362 3.945 14.289 1.00 82.12 93 LYS A O 1
ATOM 746 N N . TRP A 1 94 ? -0.691 3.069 15.499 1.00 85.19 94 TRP A N 1
ATOM 747 C CA . TRP A 1 94 ? 0.350 3.238 14.469 1.00 85.19 94 TRP A CA 1
ATOM 748 C C . TRP A 1 94 ? 1.048 1.938 14.076 1.00 85.19 94 TRP A C 1
ATOM 750 O O . TRP A 1 94 ? 1.769 1.916 13.082 1.00 85.19 94 TRP A O 1
ATOM 760 N N . PHE A 1 95 ? 0.853 0.867 14.844 1.00 91.62 95 PHE A N 1
ATOM 761 C CA . PHE A 1 95 ? 1.492 -0.416 14.604 1.00 91.62 95 PHE A CA 1
ATOM 762 C C . PHE A 1 95 ? 0.452 -1.422 14.126 1.00 91.62 95 PHE A C 1
ATOM 764 O O . PHE A 1 95 ? -0.457 -1.752 14.877 1.00 91.62 95 PHE A O 1
ATOM 771 N N . LEU A 1 96 ? 0.577 -1.871 12.884 1.00 94.38 96 LEU A N 1
ATOM 772 C CA . LEU A 1 96 ? -0.220 -2.958 12.324 1.00 94.38 96 LEU A CA 1
ATOM 773 C C . LEU A 1 96 ? 0.553 -4.264 12.536 1.00 94.38 96 LEU A C 1
ATOM 775 O O . LEU A 1 96 ? 1.719 -4.327 12.148 1.00 94.38 96 LEU A O 1
ATOM 779 N N . GLU A 1 97 ? -0.073 -5.254 13.172 1.00 93.88 97 GLU A N 1
ATOM 780 C CA . GLU A 1 97 ? 0.594 -6.487 13.620 1.00 93.88 97 GLU A CA 1
ATOM 781 C C . GLU A 1 97 ? 1.237 -7.251 12.453 1.00 93.88 97 GLU A C 1
ATOM 783 O O . GLU A 1 97 ? 2.453 -7.440 12.441 1.00 93.88 97 GLU A O 1
ATOM 788 N N . ASP A 1 98 ? 0.471 -7.515 11.395 1.00 93.81 98 ASP A N 1
ATOM 789 C CA . ASP A 1 98 ? 0.940 -8.231 10.200 1.00 93.81 98 ASP A CA 1
ATOM 790 C C . ASP A 1 98 ? 1.607 -7.324 9.156 1.00 93.81 98 ASP A C 1
ATOM 792 O O . ASP A 1 98 ? 1.784 -7.698 7.995 1.00 93.81 98 ASP A O 1
ATOM 796 N N . ARG A 1 99 ? 2.017 -6.105 9.541 1.00 94.31 99 ARG A N 1
ATOM 797 C CA . ARG A 1 99 ? 2.612 -5.136 8.605 1.00 94.31 99 ARG A CA 1
ATOM 798 C C . ARG A 1 99 ? 3.776 -5.732 7.818 1.00 94.31 99 ARG A C 1
ATOM 800 O O . ARG A 1 99 ? 3.891 -5.464 6.626 1.00 94.31 99 ARG A O 1
ATOM 807 N N . LYS A 1 100 ? 4.655 -6.474 8.497 1.00 93.62 100 LYS A N 1
ATOM 808 C CA . LYS A 1 100 ? 5.853 -7.048 7.878 1.00 93.62 100 LYS A CA 1
ATOM 809 C C . LYS A 1 100 ? 5.476 -8.051 6.788 1.00 93.62 100 LYS A C 1
ATOM 811 O O . LYS A 1 100 ? 6.022 -7.968 5.699 1.00 93.62 100 LYS A O 1
ATOM 816 N N . LEU A 1 101 ? 4.484 -8.899 7.053 1.00 94.50 101 LEU A N 1
ATOM 817 C CA . LEU A 1 101 ? 3.983 -9.893 6.107 1.00 94.50 101 LEU A CA 1
ATOM 818 C C . LEU A 1 101 ? 3.361 -9.234 4.864 1.00 94.50 101 LEU A C 1
ATOM 820 O O . LEU A 1 101 ? 3.654 -9.624 3.735 1.00 94.50 101 LEU A O 1
ATOM 824 N N . PHE A 1 102 ? 2.576 -8.167 5.043 1.00 95.56 102 PHE A N 1
ATOM 825 C CA . PHE A 1 102 ? 2.049 -7.398 3.910 1.00 95.56 102 PHE A CA 1
ATOM 826 C C . PHE A 1 102 ? 3.155 -6.710 3.098 1.00 95.56 102 PHE A C 1
ATOM 828 O O . PHE A 1 102 ? 3.093 -6.670 1.872 1.00 95.56 102 PHE A O 1
ATOM 835 N N . GLU A 1 103 ? 4.177 -6.173 3.765 1.00 94.62 103 GLU A N 1
ATOM 836 C CA . GLU A 1 103 ? 5.298 -5.495 3.108 1.00 94.62 103 GLU A CA 1
ATOM 837 C C . GLU A 1 103 ? 6.175 -6.480 2.315 1.00 94.62 103 GLU A C 1
ATOM 839 O O . GLU A 1 103 ? 6.530 -6.189 1.172 1.00 94.62 103 GLU A O 1
ATOM 844 N N . GLU A 1 104 ? 6.448 -7.658 2.884 1.00 93.75 104 GLU A N 1
ATOM 845 C CA . GLU A 1 104 ? 7.172 -8.763 2.243 1.00 93.75 104 GLU A CA 1
ATOM 846 C C . GLU A 1 104 ? 6.399 -9.321 1.042 1.00 93.75 104 GLU A C 1
ATOM 848 O O . GLU A 1 104 ? 6.969 -9.425 -0.040 1.00 93.75 104 GLU A O 1
ATOM 853 N N . SER A 1 105 ? 5.087 -9.559 1.169 1.00 94.94 105 SER A N 1
ATOM 854 C CA . SER A 1 105 ? 4.280 -10.062 0.043 1.00 94.94 105 SER A CA 1
ATOM 855 C C . SER A 1 105 ? 4.287 -9.114 -1.162 1.00 94.94 105 SER A C 1
ATOM 857 O O . SER A 1 105 ? 4.403 -9.554 -2.307 1.00 94.94 105 SER A O 1
ATOM 859 N N . PHE A 1 106 ? 4.233 -7.798 -0.923 1.00 95.56 106 PHE A N 1
ATOM 860 C CA . PHE A 1 106 ? 4.361 -6.818 -1.998 1.00 95.56 106 PHE A CA 1
ATOM 861 C C . PHE A 1 106 ? 5.780 -6.766 -2.567 1.00 95.56 106 PHE A C 1
ATOM 863 O O . PHE A 1 106 ? 5.960 -6.634 -3.778 1.00 95.56 106 PHE A O 1
ATOM 870 N N . GLN A 1 107 ? 6.797 -6.864 -1.708 1.00 94.06 107 GLN A N 1
ATOM 871 C CA . GLN A 1 107 ? 8.186 -6.904 -2.150 1.00 94.06 107 GLN A CA 1
ATOM 872 C C . GLN A 1 107 ? 8.443 -8.096 -3.073 1.00 94.06 107 GLN A C 1
ATOM 874 O O . GLN A 1 107 ? 9.050 -7.915 -4.126 1.00 94.06 107 GLN A O 1
ATOM 879 N N . ASP A 1 108 ? 7.941 -9.275 -2.725 1.00 93.56 108 ASP A N 1
ATOM 880 C CA . ASP A 1 108 ? 8.129 -10.492 -3.509 1.00 93.56 108 ASP A CA 1
ATOM 881 C C . ASP A 1 108 ? 7.378 -10.434 -4.844 1.00 93.56 108 ASP A C 1
ATOM 883 O O . ASP A 1 108 ? 7.945 -10.791 -5.880 1.00 93.56 108 ASP A O 1
ATOM 887 N N . TYR A 1 109 ? 6.162 -9.873 -4.866 1.00 93.88 109 TYR A N 1
ATOM 888 C CA . TYR A 1 109 ? 5.449 -9.582 -6.115 1.00 93.88 109 TYR A CA 1
ATOM 889 C C . TYR A 1 109 ? 6.279 -8.696 -7.055 1.00 93.88 109 TYR A C 1
ATOM 891 O O . TYR A 1 109 ? 6.418 -8.991 -8.244 1.00 93.88 109 TYR A O 1
ATOM 899 N N . VAL A 1 110 ? 6.852 -7.608 -6.534 1.00 93.56 110 VAL A N 1
ATOM 900 C CA . VAL A 1 110 ? 7.635 -6.681 -7.357 1.00 93.56 110 VAL A CA 1
ATOM 901 C C . VAL A 1 110 ? 8.964 -7.307 -7.786 1.00 93.56 110 VAL A C 1
ATOM 903 O O . VAL A 1 110 ? 9.338 -7.186 -8.954 1.00 93.56 110 VAL A O 1
ATOM 906 N N . ARG A 1 111 ? 9.650 -8.031 -6.893 1.00 92.12 111 ARG A N 1
ATOM 907 C CA . ARG A 1 111 ? 10.876 -8.784 -7.212 1.00 92.12 111 ARG A CA 1
ATOM 908 C C . ARG A 1 111 ? 10.658 -9.764 -8.354 1.00 92.12 111 ARG A C 1
ATOM 910 O O . ARG A 1 111 ? 11.479 -9.817 -9.264 1.00 92.12 111 ARG A O 1
ATOM 917 N N . ALA A 1 112 ? 9.533 -10.476 -8.366 1.00 91.25 112 ALA A N 1
ATOM 918 C CA . ALA A 1 112 ? 9.199 -11.398 -9.448 1.00 91.25 112 ALA A CA 1
ATOM 919 C C . ALA A 1 112 ? 9.042 -10.702 -10.817 1.00 91.25 112 ALA A C 1
ATOM 921 O O . ALA A 1 112 ? 9.188 -11.347 -11.853 1.00 91.25 112 ALA A O 1
ATOM 922 N N . LYS A 1 113 ? 8.753 -9.393 -10.844 1.00 86.06 113 LYS A N 1
ATOM 923 C CA . LYS A 1 113 ? 8.581 -8.613 -12.081 1.00 86.06 113 LYS A CA 1
ATOM 924 C C . LYS A 1 113 ? 9.874 -7.971 -12.585 1.00 86.06 113 LYS A C 1
ATOM 926 O O . LYS A 1 113 ? 10.028 -7.822 -13.793 1.00 86.06 113 LYS A O 1
ATOM 931 N N . VAL A 1 114 ? 10.761 -7.535 -11.689 1.00 85.19 114 VAL A N 1
ATOM 932 C CA . VAL A 1 114 ? 11.905 -6.668 -12.053 1.00 85.19 114 VAL A CA 1
ATOM 933 C C . VAL A 1 114 ? 13.230 -7.003 -11.362 1.00 85.19 114 VAL A C 1
ATOM 935 O O . VAL A 1 114 ? 14.218 -6.314 -11.595 1.00 85.19 114 VAL A O 1
ATOM 938 N N . GLY A 1 115 ? 13.271 -8.044 -10.530 1.00 77.88 115 GLY A N 1
ATOM 939 C CA . GLY A 1 115 ? 14.469 -8.473 -9.811 1.00 77.88 115 GLY A CA 1
ATOM 940 C C . GLY A 1 115 ? 14.719 -7.757 -8.478 1.00 77.88 115 GLY A C 1
ATOM 941 O O . GLY A 1 115 ? 13.911 -6.966 -7.981 1.00 77.88 115 GLY A O 1
ATOM 942 N N . ASP A 1 116 ? 15.857 -8.085 -7.871 1.00 67.88 116 ASP A N 1
ATOM 943 C CA . ASP A 1 116 ? 16.257 -7.636 -6.539 1.00 67.88 116 ASP A CA 1
ATOM 944 C C . ASP A 1 116 ? 16.906 -6.258 -6.589 1.00 67.88 116 ASP A C 1
ATOM 946 O O . ASP A 1 116 ? 18.077 -6.173 -6.925 1.00 67.88 116 ASP A O 1
ATOM 950 N N . LEU A 1 117 ? 16.165 -5.192 -6.256 1.00 64.88 117 LEU A N 1
ATOM 951 C CA . LEU A 1 117 ? 16.715 -3.854 -5.944 1.00 64.88 117 LEU A CA 1
ATOM 952 C C . LEU A 1 117 ? 15.665 -2.873 -5.374 1.00 64.88 117 LEU A C 1
ATOM 954 O O . LEU A 1 117 ? 15.828 -1.655 -5.464 1.00 64.88 117 LEU A O 1
ATOM 958 N N . GLN A 1 118 ? 14.571 -3.372 -4.783 1.00 78.00 118 GLN A N 1
ATOM 959 C CA . GLN A 1 118 ? 13.477 -2.501 -4.342 1.00 78.00 118 GLN A CA 1
ATOM 960 C C . GLN A 1 118 ? 13.282 -2.438 -2.828 1.00 78.00 118 GLN A C 1
ATOM 962 O O . GLN A 1 118 ? 13.243 -3.456 -2.131 1.00 78.00 118 GLN A O 1
ATOM 967 N N . LEU A 1 119 ? 13.115 -1.206 -2.342 1.00 87.00 119 LEU A N 1
ATOM 968 C CA . LEU A 1 119 ? 12.684 -0.902 -0.984 1.00 87.00 119 LEU A CA 1
ATOM 969 C C . LEU A 1 119 ? 11.162 -0.790 -0.961 1.00 87.00 119 LEU A C 1
ATOM 971 O O . LEU A 1 119 ? 10.603 0.121 -1.576 1.00 87.00 119 LEU A O 1
ATOM 975 N N . SER A 1 120 ? 10.510 -1.690 -0.227 1.00 92.19 120 SER A N 1
ATOM 976 C CA . SER A 1 120 ? 9.063 -1.663 -0.025 1.00 92.19 120 SER A CA 1
ATOM 977 C C . SER A 1 120 ? 8.675 -0.845 1.206 1.00 92.19 120 SER A C 1
ATOM 979 O O . SER A 1 120 ? 9.468 -0.592 2.111 1.00 92.19 120 SER A O 1
ATOM 981 N N . SER A 1 121 ? 7.451 -0.336 1.215 1.00 94.31 121 SER A N 1
ATOM 982 C CA . SER A 1 121 ? 6.867 0.382 2.342 1.00 94.31 121 SER A CA 1
ATOM 983 C C . SER A 1 121 ? 5.353 0.269 2.301 1.00 94.31 121 SER A C 1
ATOM 985 O O . SER A 1 121 ? 4.733 0.534 1.270 1.00 94.31 121 SER A O 1
ATOM 987 N N . LEU A 1 122 ? 4.756 -0.053 3.446 1.00 96.81 122 LEU A N 1
ATOM 988 C CA . LEU A 1 122 ? 3.308 -0.115 3.623 1.00 96.81 122 LEU A CA 1
ATOM 989 C C . LEU A 1 122 ? 2.769 1.147 4.313 1.00 96.81 122 LEU A C 1
ATOM 991 O O . LEU A 1 122 ? 3.317 1.609 5.318 1.00 96.81 122 LEU A O 1
ATOM 995 N N . TYR A 1 123 ? 1.651 1.673 3.817 1.00 97.38 123 TYR A N 1
ATOM 996 C CA . TYR A 1 123 ? 0.892 2.742 4.464 1.00 97.38 123 TYR A CA 1
ATOM 997 C C . TYR A 1 123 ? -0.523 2.264 4.758 1.00 97.38 123 TYR A C 1
ATOM 999 O O . TYR A 1 123 ? -1.209 1.803 3.853 1.00 97.38 123 TYR A O 1
ATOM 1007 N N . PHE A 1 124 ? -0.986 2.451 5.994 1.00 97.44 124 PHE A N 1
ATOM 1008 C CA . PHE A 1 124 ? -2.339 2.078 6.402 1.00 97.44 124 PHE A CA 1
ATOM 1009 C C . PHE A 1 124 ? -3.006 3.172 7.240 1.00 97.44 124 PHE A C 1
ATOM 1011 O O . PHE A 1 124 ? -2.341 3.934 7.946 1.00 97.44 124 PHE A O 1
ATOM 1018 N N . TYR A 1 125 ? -4.334 3.245 7.159 1.00 97.50 125 TYR A N 1
ATOM 1019 C CA . TYR A 1 125 ? -5.172 4.118 7.976 1.00 97.50 125 TYR A CA 1
ATOM 1020 C C . TYR A 1 125 ? -6.549 3.486 8.196 1.00 97.50 125 TYR A C 1
ATOM 1022 O O . TYR A 1 125 ? -7.121 2.912 7.282 1.00 97.50 125 TYR A O 1
ATOM 1030 N N . GLU A 1 126 ? -7.152 3.710 9.362 1.00 96.06 126 GLU A N 1
ATOM 1031 C CA . GLU A 1 126 ? -8.541 3.287 9.642 1.00 96.06 126 GLU A CA 1
ATOM 1032 C C . GLU A 1 126 ? -9.585 4.011 8.770 1.00 96.06 126 GLU A C 1
ATOM 1034 O O . GLU A 1 126 ? -10.695 3.533 8.581 1.00 96.06 126 GLU A O 1
ATOM 1039 N N . LYS A 1 127 ? -9.255 5.203 8.252 1.00 96.88 127 LYS A N 1
ATOM 1040 C CA . LYS A 1 127 ? -10.155 5.994 7.400 1.00 96.88 127 LYS A CA 1
ATOM 1041 C C . LYS A 1 127 ? -9.676 5.961 5.956 1.00 96.88 127 LYS A C 1
ATOM 1043 O O . LYS A 1 127 ? -8.608 6.509 5.671 1.00 96.88 127 LYS A O 1
ATOM 1048 N N . GLU A 1 128 ? -10.517 5.473 5.052 1.00 97.62 128 GLU A N 1
ATOM 1049 C CA . GLU A 1 128 ? -10.249 5.401 3.610 1.00 97.62 128 GLU A CA 1
ATOM 1050 C C . GLU A 1 128 ? -9.757 6.740 3.028 1.00 97.62 128 GLU A C 1
ATOM 1052 O O . GLU A 1 128 ? -8.690 6.838 2.425 1.00 97.62 128 GLU A O 1
ATOM 1057 N N . LYS A 1 129 ? -10.460 7.838 3.336 1.00 98.12 129 LYS A N 1
ATOM 1058 C CA . LYS A 1 129 ? -10.083 9.188 2.879 1.00 98.12 129 LYS A CA 1
ATOM 1059 C C . LYS A 1 129 ? -8.649 9.585 3.262 1.00 98.12 129 LYS A C 1
ATOM 1061 O O . LYS A 1 129 ? -8.011 10.360 2.548 1.00 98.12 129 LYS A O 1
ATOM 1066 N N . LYS A 1 130 ? -8.130 9.098 4.398 1.00 97.81 130 LYS A N 1
ATOM 1067 C CA . LYS A 1 130 ? -6.751 9.389 4.824 1.00 97.81 130 LYS A CA 1
ATOM 1068 C C . LYS A 1 130 ? -5.734 8.613 3.994 1.00 97.81 130 LYS A C 1
ATOM 1070 O O . LYS A 1 130 ? -4.740 9.215 3.587 1.00 97.81 130 LYS A O 1
ATOM 1075 N N . VAL A 1 131 ? -5.982 7.329 3.733 1.00 98.00 131 VAL A N 1
ATOM 1076 C CA . VAL A 1 131 ? -5.075 6.520 2.912 1.00 98.00 131 VAL A CA 1
ATOM 1077 C C . VAL A 1 131 ? -5.066 7.000 1.461 1.00 98.00 131 VAL A C 1
ATOM 1079 O O . VAL A 1 131 ? -3.991 7.163 0.888 1.00 98.00 131 VAL A O 1
ATOM 1082 N N . LEU A 1 132 ? -6.230 7.380 0.922 1.00 98.25 132 LEU A N 1
ATOM 1083 C CA . LEU A 1 132 ? -6.369 7.928 -0.426 1.00 98.25 132 LEU A CA 1
ATOM 1084 C C . LEU A 1 132 ? -5.570 9.222 -0.582 1.00 98.25 132 LEU A C 1
ATOM 1086 O O . LEU A 1 132 ? -4.677 9.310 -1.426 1.00 98.25 132 LEU A O 1
ATOM 1090 N N . LYS A 1 133 ? -5.773 10.181 0.330 1.00 98.38 133 LYS A N 1
ATOM 1091 C CA . LYS A 1 133 ? -5.007 11.434 0.344 1.00 98.38 133 LYS A CA 1
ATOM 1092 C C . LYS A 1 133 ? -3.500 11.187 0.466 1.00 98.38 133 LYS A C 1
ATOM 1094 O O . LYS A 1 133 ? -2.706 11.909 -0.141 1.00 98.38 133 LYS A O 1
ATOM 1099 N N . LYS A 1 134 ? -3.082 10.190 1.256 1.00 98.12 134 LYS A N 1
ATOM 1100 C CA . LYS A 1 134 ? -1.665 9.832 1.408 1.00 98.12 134 LYS A CA 1
ATOM 1101 C C . LYS A 1 134 ? -1.085 9.272 0.107 1.00 98.12 134 LYS A C 1
ATOM 1103 O O . LYS A 1 134 ? -0.006 9.717 -0.288 1.00 98.12 134 LYS A O 1
ATOM 1108 N N . ARG A 1 135 ? -1.792 8.357 -0.564 1.00 97.81 135 ARG A N 1
ATOM 1109 C CA . ARG A 1 135 ? -1.386 7.773 -1.853 1.00 97.81 135 ARG A CA 1
ATOM 1110 C C . ARG A 1 135 ? -1.248 8.851 -2.926 1.00 97.81 135 ARG A C 1
ATOM 1112 O O . ARG A 1 135 ? -0.177 9.000 -3.513 1.00 97.81 135 ARG A O 1
ATOM 1119 N N . GLU A 1 136 ? -2.267 9.690 -3.092 1.00 97.62 136 GLU A N 1
ATOM 1120 C CA . GLU A 1 136 ? -2.249 10.818 -4.034 1.00 97.62 136 GLU A CA 1
ATOM 1121 C C . GLU A 1 136 ? -1.110 11.802 -3.748 1.00 97.62 136 GLU A C 1
ATOM 1123 O O . GLU A 1 136 ? -0.443 12.291 -4.663 1.00 97.62 136 GLU A O 1
ATOM 1128 N N . GLN A 1 137 ? -0.841 12.090 -2.470 1.00 97.38 137 GLN A N 1
ATOM 1129 C CA . GLN A 1 137 ? 0.263 12.962 -2.081 1.00 97.38 137 GLN A CA 1
ATOM 1130 C C . GLN A 1 137 ? 1.618 12.399 -2.534 1.00 97.38 137 GLN A C 1
ATOM 1132 O O . GLN A 1 137 ? 2.452 13.170 -3.019 1.00 97.38 137 GLN A O 1
ATOM 1137 N N . ILE A 1 138 ? 1.848 11.092 -2.371 1.00 96.06 138 ILE A N 1
ATOM 1138 C CA . ILE A 1 138 ? 3.082 10.421 -2.801 1.00 96.06 138 ILE A CA 1
ATOM 1139 C C . ILE A 1 138 ? 3.208 10.470 -4.325 1.00 96.06 138 ILE A C 1
ATOM 1141 O O . ILE A 1 138 ? 4.232 10.939 -4.828 1.00 96.06 138 ILE A O 1
ATOM 1145 N N . ILE A 1 139 ? 2.156 10.081 -5.050 1.00 95.44 139 ILE A N 1
ATOM 1146 C CA . ILE A 1 139 ? 2.120 10.097 -6.520 1.00 95.44 139 ILE A CA 1
ATOM 1147 C C . ILE A 1 139 ? 2.424 11.502 -7.041 1.00 95.44 139 ILE A C 1
ATOM 1149 O O . ILE A 1 139 ? 3.352 11.696 -7.828 1.00 95.44 139 ILE A O 1
ATOM 1153 N N . ARG A 1 140 ? 1.711 12.517 -6.540 1.00 95.19 140 ARG A N 1
ATOM 1154 C CA . ARG A 1 140 ? 1.881 13.912 -6.961 1.00 95.19 140 ARG A CA 1
ATOM 1155 C C . ARG A 1 140 ? 3.289 14.429 -6.678 1.00 95.19 140 ARG A C 1
ATOM 1157 O O . ARG A 1 140 ? 3.854 15.141 -7.506 1.00 95.19 140 ARG A O 1
ATOM 1164 N N . LYS A 1 141 ? 3.866 14.098 -5.517 1.00 94.44 141 LYS A N 1
ATOM 1165 C CA . LYS A 1 141 ? 5.219 14.537 -5.136 1.00 94.44 141 LYS A CA 1
ATOM 1166 C C . LYS A 1 141 ? 6.286 13.946 -6.058 1.00 94.44 141 LYS A C 1
ATOM 1168 O O . LYS A 1 141 ? 7.214 14.666 -6.423 1.00 94.44 141 LYS A O 1
ATOM 1173 N N . ASN A 1 142 ? 6.170 12.667 -6.409 1.00 91.81 142 ASN A N 1
ATOM 1174 C CA . ASN A 1 142 ? 7.168 11.983 -7.231 1.00 91.81 142 ASN A CA 1
ATOM 1175 C C . ASN A 1 142 ? 6.992 12.270 -8.730 1.00 91.81 142 ASN A C 1
ATOM 1177 O O . ASN A 1 142 ? 7.996 12.484 -9.407 1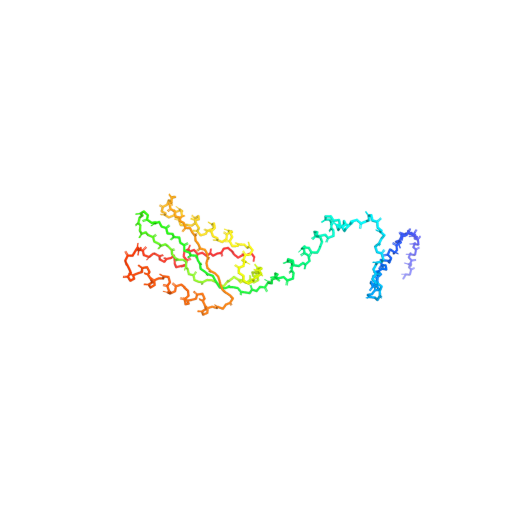.00 91.81 142 ASN A O 1
ATOM 1181 N N . SER A 1 143 ? 5.751 12.426 -9.203 1.00 88.00 143 SER A N 1
ATOM 1182 C CA . SER A 1 143 ? 5.444 12.804 -10.592 1.00 88.00 143 SER A CA 1
ATOM 1183 C C . SER A 1 143 ? 5.898 14.230 -10.912 1.00 88.00 143 SER A C 1
ATOM 1185 O O . SER A 1 143 ? 6.614 14.452 -11.882 1.00 88.00 143 SER A O 1
ATOM 1187 N N . LYS A 1 144 ? 5.561 15.216 -10.059 1.00 86.00 144 LYS A N 1
ATOM 1188 C CA . LYS A 1 144 ? 5.947 16.626 -10.282 1.00 86.00 144 LYS A CA 1
ATOM 1189 C C . LYS A 1 144 ? 7.455 16.829 -10.350 1.00 86.00 144 LYS A C 1
ATOM 1191 O O . LYS A 1 144 ? 7.929 17.683 -11.086 1.00 86.00 144 LYS A O 1
ATOM 1196 N N . LYS A 1 145 ? 8.200 16.065 -9.553 1.00 85.06 145 LYS A N 1
ATOM 1197 C CA . LYS A 1 145 ? 9.660 16.142 -9.508 1.00 85.06 145 LYS A CA 1
ATOM 1198 C C . LYS A 1 145 ? 10.339 15.238 -10.546 1.00 85.06 145 LYS A C 1
ATOM 1200 O O . LYS A 1 145 ? 11.561 15.182 -10.532 1.00 85.06 145 LYS A O 1
ATOM 1205 N N . LYS A 1 146 ? 9.570 14.506 -11.371 1.00 83.94 146 LYS A N 1
ATOM 1206 C CA . LYS A 1 146 ? 10.059 13.474 -12.304 1.00 83.94 146 LYS A CA 1
ATOM 1207 C C . LYS A 1 146 ? 11.089 12.531 -11.657 1.00 83.94 146 LYS A C 1
ATOM 1209 O O . LYS A 1 146 ? 12.070 12.156 -12.280 1.00 83.94 146 LYS A O 1
ATOM 1214 N N . ARG A 1 147 ? 10.890 12.202 -10.371 1.00 86.38 147 ARG A N 1
ATOM 1215 C CA . ARG A 1 147 ? 11.862 11.413 -9.586 1.00 86.38 147 ARG A CA 1
ATOM 1216 C C . ARG A 1 147 ? 11.801 9.932 -9.894 1.00 86.38 147 ARG A C 1
ATOM 1218 O O . ARG A 1 147 ? 12.798 9.252 -9.725 1.00 86.38 147 ARG A O 1
ATOM 1225 N N . PHE A 1 148 ? 10.613 9.454 -10.240 1.00 90.38 148 PHE A N 1
ATOM 1226 C CA . PHE A 1 148 ? 10.364 8.051 -10.507 1.00 90.38 148 PHE A CA 1
ATOM 1227 C C . PHE A 1 148 ? 9.385 7.919 -11.669 1.00 90.38 148 PHE A C 1
ATOM 1229 O O . PHE A 1 148 ? 8.435 8.704 -11.756 1.00 90.38 148 PHE A O 1
ATOM 1236 N N . ASN A 1 149 ? 9.586 6.906 -12.506 1.00 91.81 149 ASN A N 1
ATOM 1237 C CA . ASN A 1 149 ? 8.547 6.364 -13.365 1.00 91.81 149 ASN A CA 1
ATOM 1238 C C . ASN A 1 149 ? 7.600 5.515 -12.502 1.00 91.81 149 ASN A C 1
ATOM 1240 O O . ASN A 1 149 ? 8.044 4.566 -11.851 1.00 91.81 149 ASN A O 1
ATOM 1244 N N . ILE A 1 150 ? 6.326 5.905 -12.429 1.00 93.94 150 ILE A N 1
ATOM 1245 C CA . ILE A 1 150 ? 5.349 5.290 -11.523 1.00 93.94 150 ILE A CA 1
ATOM 1246 C C . ILE A 1 150 ? 4.546 4.237 -12.286 1.00 93.94 150 ILE A C 1
ATOM 1248 O O . ILE A 1 150 ? 3.794 4.576 -13.196 1.00 93.94 150 ILE A O 1
ATOM 1252 N N . ASN A 1 151 ? 4.656 2.987 -11.846 1.00 94.38 151 ASN A N 1
ATOM 1253 C CA . ASN A 1 151 ? 3.881 1.853 -12.325 1.00 94.38 151 ASN A CA 1
ATOM 1254 C C . ASN A 1 151 ? 2.812 1.482 -11.297 1.00 94.38 151 ASN A C 1
ATOM 1256 O O . ASN A 1 151 ? 3.096 1.299 -10.111 1.00 94.38 151 ASN A O 1
ATOM 1260 N N . TYR A 1 152 ? 1.574 1.350 -11.756 1.00 95.62 152 TYR A N 1
ATOM 1261 C CA . TYR A 1 152 ? 0.467 0.880 -10.932 1.00 95.62 152 TYR A CA 1
ATOM 1262 C C . TYR A 1 152 ? 0.322 -0.621 -11.127 1.00 95.62 152 TYR A C 1
ATOM 1264 O O . TYR A 1 152 ? 0.304 -1.084 -12.264 1.00 95.62 152 TYR A O 1
ATOM 1272 N N . THR A 1 153 ? 0.208 -1.379 -10.039 1.00 93.62 153 THR A N 1
ATOM 1273 C CA . THR A 1 153 ? -0.039 -2.824 -10.156 1.00 93.62 153 THR A CA 1
ATOM 1274 C C . THR A 1 153 ? -1.459 -3.123 -10.621 1.00 93.62 153 THR A C 1
ATOM 1276 O O . THR A 1 153 ? -1.707 -4.190 -11.166 1.00 93.62 153 THR A O 1
ATOM 1279 N N . GLY A 1 154 ? -2.399 -2.203 -10.374 1.00 91.44 154 GLY A N 1
ATOM 1280 C CA . GLY A 1 154 ? -3.820 -2.456 -10.578 1.00 91.44 154 GLY A CA 1
ATOM 1281 C C . GLY A 1 154 ? -4.262 -3.707 -9.819 1.00 91.44 154 GLY A C 1
ATOM 1282 O O . GLY A 1 154 ? -3.816 -3.956 -8.696 1.00 91.44 154 GLY A O 1
ATOM 1283 N N . SER A 1 155 ? -5.077 -4.527 -10.480 1.00 90.56 155 SER A N 1
ATOM 1284 C CA . SER A 1 155 ? -5.607 -5.784 -9.951 1.00 90.56 155 SER A CA 1
ATOM 1285 C C . SER A 1 155 ? -4.622 -6.958 -9.918 1.00 90.56 155 SER A C 1
ATOM 1287 O O . SER A 1 155 ? -4.991 -8.002 -9.387 1.00 90.56 155 SER A O 1
ATOM 1289 N N . ASP A 1 156 ? -3.411 -6.819 -10.470 1.00 94.00 156 ASP A N 1
ATOM 1290 C CA . ASP A 1 156 ? -2.436 -7.920 -10.579 1.00 94.00 156 ASP A CA 1
ATOM 1291 C C . ASP A 1 156 ? -1.846 -8.341 -9.225 1.00 94.00 156 ASP A C 1
ATOM 1293 O O . ASP A 1 156 ? -1.293 -9.432 -9.091 1.00 94.00 156 ASP A O 1
ATOM 1297 N N . PHE A 1 157 ? -1.949 -7.470 -8.221 1.00 94.56 157 PHE A N 1
ATOM 1298 C CA . PHE A 1 157 ? -1.524 -7.732 -6.853 1.00 94.56 157 PHE A CA 1
ATOM 1299 C C . PHE A 1 157 ? -2.686 -7.485 -5.895 1.00 94.56 157 PHE A C 1
ATOM 1301 O O . PHE A 1 157 ? -3.367 -6.468 -6.015 1.00 94.56 157 PHE A O 1
ATOM 1308 N N . ARG A 1 158 ? -2.852 -8.388 -4.924 1.00 95.56 158 ARG A N 1
ATOM 1309 C CA . ARG A 1 158 ? -3.795 -8.296 -3.803 1.00 95.56 158 ARG A CA 1
ATOM 1310 C C . ARG A 1 158 ? -3.082 -8.694 -2.519 1.00 95.56 158 ARG A C 1
ATOM 1312 O O . ARG A 1 158 ? -2.247 -9.598 -2.547 1.00 95.56 158 ARG A O 1
ATOM 1319 N N . PHE A 1 159 ? -3.415 -8.056 -1.401 1.00 93.94 159 PHE A N 1
ATOM 1320 C CA . PHE A 1 159 ? -2.906 -8.516 -0.111 1.00 93.94 159 PHE A CA 1
ATOM 1321 C C . PHE A 1 159 ? -3.599 -9.826 0.276 1.00 93.94 159 PHE A C 1
ATOM 1323 O O . PHE A 1 159 ? -4.812 -9.966 0.116 1.00 93.94 159 PHE A O 1
ATOM 1330 N N . ALA A 1 160 ? -2.838 -10.786 0.802 1.00 85.38 160 ALA A N 1
ATOM 1331 C CA . ALA A 1 160 ? -3.423 -11.995 1.369 1.00 85.38 160 ALA A CA 1
ATOM 1332 C C . ALA A 1 160 ? -4.274 -11.617 2.591 1.00 85.38 160 ALA A C 1
ATOM 1334 O O . ALA A 1 160 ? -3.776 -10.968 3.508 1.00 85.38 160 ALA A O 1
ATOM 1335 N N . GLN A 1 161 ? -5.552 -11.987 2.591 1.00 73.94 161 GLN A N 1
ATOM 1336 C CA . GLN A 1 161 ? -6.445 -11.790 3.732 1.00 73.94 161 GLN A CA 1
ATOM 1337 C C . GLN A 1 161 ? -6.510 -13.102 4.520 1.00 73.94 161 GLN A C 1
ATOM 1339 O O . GLN A 1 161 ? -6.696 -14.159 3.914 1.00 73.94 161 GLN A O 1
ATOM 1344 N N . ASN A 1 162 ? -6.289 -13.023 5.835 1.00 55.78 162 ASN A N 1
ATOM 1345 C CA . ASN A 1 162 ? -6.453 -14.148 6.763 1.00 55.78 162 ASN A CA 1
ATOM 1346 C C . ASN A 1 162 ? -7.920 -14.332 7.151 1.00 55.78 162 ASN A C 1
ATOM 1348 O O . ASN A 1 162 ? -8.629 -13.304 7.236 1.00 55.78 162 ASN A O 1
#

Radius of gyration: 28.81 Å; chains: 1; bounding box: 62×72×71 Å

pLDDT: mean 77.85, std 20.72, range [39.19, 98.38]

Secondary structure (DSSP, 8-state):
----------------------PPP-TT------TT------HHHHHHHHHHHHHTTEEEEEEEEEEEEEETTTTEEEEPPPEEEEEEEEETTTEETTHHHHHHHHHHHHHHHH-S--EEEEEEESSHHHHHHHHHHHHHHHHHTT--EEEE-GGG--PPP-

Foldseek 3Di:
DDDDDDDDDDDDDPPPPPPPPPDDPPPPDDDDDDPPDDPCPDPVNVVVVVVVVQVVFKDFAKKKKKKKKDALVQQAMEIEDIDIAHRFIDGPQPDTPCQVVQQVQVVVVVCVVPHPGIDMDMDMHRDPVVNVVVVVVVCCVCVVVVRHDYHYCYPVDDGDHD